Protein AF-A0A914LWJ6-F1 (afdb_monomer_lite)

Radius of gyration: 16.18 Å; chains: 1; bounding box: 46×34×38 Å

InterPro domains:
  IPR004988 Protein of unknown function DUF273 [PF03314] (48-144)
  IPR029044 Nucleotide-diphospho-sugar transferases [G3DSA:3.90.550.10] (23-156)

pLDDT: mean 85.37, std 15.25, range [33.34, 97.69]

Sequence (157 aa):
MPTTAKRVQANPRINMGKCSPIFGKVTVLVIVVESSYKTHYAVAQRSLECYLRATNYTFKLVDLDHDERTNKYCKHDQLFFKKHCAVAVYLADSDWTLVLDADAGVVNPNHCIEEWIDDRVDLIFYERFFNWEVASGNYLVNNWLNFDKIIINETLK

Secondary structure (DSSP, 8-state):
----PPPPPPPPPSTT-PPP-TTS-EEEEEEE-HHHHHHH-HHHHHHHHHHHHTS--EEEEEETTT-HHHHHH---SSHHHHHHHHHHHHHTT-SEEEEEETT---S-TT--GGGT--TT-SEE--B-TTT--B-SSSEEEE--TTHHHHHHHHS--

Organism: Meloidogyne incognita (NCBI:txid6306)

Structure (mmCIF, N/CA/C/O backbone):
data_AF-A0A914LWJ6-F1
#
_entry.id   AF-A0A914LWJ6-F1
#
loop_
_atom_site.group_PDB
_atom_site.id
_atom_site.type_symbol
_atom_site.label_atom_id
_atom_site.label_alt_id
_atom_site.label_comp_id
_atom_site.label_asym_id
_atom_site.label_entity_id
_atom_site.label_seq_id
_atom_site.pdbx_PDB_ins_code
_atom_site.Cartn_x
_atom_site.Cartn_y
_atom_site.Cartn_z
_atom_site.occupancy
_atom_site.B_iso_or_equiv
_atom_site.auth_seq_id
_atom_site.auth_comp_id
_atom_site.auth_asym_id
_atom_site.auth_atom_id
_atom_site.pdbx_PDB_model_num
ATOM 1 N N . MET A 1 1 ? -32.426 -17.947 8.599 1.00 42.81 1 MET A N 1
ATOM 2 C CA . MET A 1 1 ? -32.003 -16.611 8.124 1.00 42.81 1 MET A CA 1
ATOM 3 C C . MET A 1 1 ? -30.541 -16.459 8.494 1.00 42.81 1 MET A C 1
ATOM 5 O O . MET A 1 1 ? -30.251 -16.695 9.663 1.00 42.81 1 MET A O 1
ATOM 9 N N . PRO A 1 2 ? -29.617 -16.158 7.568 1.00 50.66 2 PRO A N 1
ATOM 10 C CA . PRO A 1 2 ? -28.263 -15.842 7.983 1.00 50.66 2 PRO A CA 1
ATOM 11 C C . PRO A 1 2 ? -28.330 -14.511 8.730 1.00 50.66 2 PRO A C 1
ATOM 13 O O . PRO A 1 2 ? -28.787 -13.506 8.189 1.00 50.66 2 PRO A O 1
ATOM 16 N N . THR A 1 3 ? -27.961 -14.524 10.006 1.00 50.50 3 THR A N 1
ATOM 17 C CA . THR A 1 3 ? -27.702 -13.312 10.781 1.00 50.50 3 THR A CA 1
ATOM 18 C C . THR A 1 3 ? -26.659 -12.506 10.024 1.00 50.50 3 THR A C 1
ATOM 20 O O . THR A 1 3 ? -25.508 -12.925 9.943 1.00 50.50 3 THR A O 1
ATOM 23 N N . THR A 1 4 ? -27.060 -11.382 9.430 1.00 62.25 4 THR A N 1
ATOM 24 C CA . THR A 1 4 ? -26.132 -10.423 8.829 1.00 62.25 4 THR A CA 1
ATOM 25 C C . THR A 1 4 ? -25.174 -9.973 9.921 1.00 62.25 4 THR A C 1
ATOM 27 O O . THR A 1 4 ? -25.560 -9.195 10.798 1.00 62.25 4 THR A O 1
ATOM 30 N N . ALA A 1 5 ? -23.954 -10.513 9.906 1.00 70.00 5 ALA A N 1
ATOM 31 C CA . ALA A 1 5 ? -22.897 -10.087 10.803 1.00 70.00 5 ALA A CA 1
ATOM 32 C C . ALA A 1 5 ? -22.754 -8.563 10.682 1.00 70.00 5 ALA A C 1
ATOM 34 O O . ALA A 1 5 ? -22.764 -8.003 9.578 1.00 70.00 5 ALA A O 1
ATOM 35 N N . LYS A 1 6 ? -22.719 -7.877 11.824 1.00 76.00 6 LYS A N 1
ATOM 36 C CA . LYS A 1 6 ? -22.459 -6.440 11.855 1.00 76.00 6 LYS A CA 1
ATOM 37 C C . LYS A 1 6 ? -20.962 -6.239 11.676 1.00 76.00 6 LYS A C 1
ATOM 39 O O . LYS A 1 6 ? -20.187 -6.873 12.380 1.00 76.00 6 LYS A O 1
ATOM 44 N N . ARG A 1 7 ? -20.596 -5.348 10.755 1.00 81.56 7 ARG A N 1
ATOM 45 C CA . ARG A 1 7 ? -19.212 -4.936 10.518 1.00 81.56 7 ARG A CA 1
ATOM 46 C C . ARG A 1 7 ? -18.593 -4.411 11.813 1.00 81.56 7 ARG A C 1
ATOM 48 O O . ARG A 1 7 ? -19.205 -3.576 12.486 1.00 81.56 7 ARG A O 1
ATOM 55 N N . VAL A 1 8 ? -17.379 -4.854 12.122 1.00 81.81 8 VAL A N 1
ATOM 56 C CA . VAL A 1 8 ? -16.584 -4.265 13.204 1.00 81.81 8 VAL A CA 1
ATOM 57 C C . VAL A 1 8 ? -16.100 -2.879 12.766 1.00 81.81 8 VAL A C 1
ATOM 59 O O . VAL A 1 8 ? -15.516 -2.728 11.698 1.00 81.81 8 VAL A O 1
ATOM 62 N N . GLN A 1 9 ? -16.371 -1.848 13.570 1.00 79.50 9 GLN A N 1
ATOM 63 C CA . GLN A 1 9 ? -15.966 -0.471 13.273 1.00 79.50 9 GLN A CA 1
ATOM 64 C C . GLN A 1 9 ? -14.765 -0.064 14.126 1.00 79.50 9 GLN A C 1
ATOM 66 O O . GLN A 1 9 ? -14.817 -0.123 15.356 1.00 79.50 9 GLN A O 1
ATOM 71 N N . ALA A 1 10 ? -13.697 0.378 13.466 1.00 84.25 10 ALA A N 1
ATOM 72 C CA . ALA A 1 10 ? -12.604 1.093 14.108 1.00 84.25 10 ALA A CA 1
ATOM 73 C C . ALA A 1 10 ? -12.947 2.587 14.229 1.00 84.25 10 ALA A C 1
ATOM 75 O O . ALA A 1 10 ? -13.699 3.128 13.418 1.00 84.25 10 ALA A O 1
ATOM 76 N N . ASN A 1 11 ? -12.385 3.249 15.241 1.00 83.31 11 ASN A N 1
ATOM 77 C CA . ASN A 1 11 ? -12.517 4.694 15.412 1.00 83.31 11 ASN A CA 1
ATOM 78 C C . ASN A 1 11 ? -11.304 5.420 14.807 1.00 83.31 11 ASN A C 1
ATOM 80 O O . ASN A 1 11 ? -10.189 4.900 14.926 1.00 83.31 11 ASN A O 1
ATOM 84 N N . PRO A 1 12 ? -11.491 6.639 14.269 1.00 84.62 12 PRO A N 1
ATOM 85 C CA . PRO A 1 12 ? -10.388 7.498 13.859 1.00 84.62 12 PRO A CA 1
ATOM 86 C C . PRO A 1 12 ? -9.415 7.774 15.003 1.00 84.62 12 PRO A C 1
ATOM 88 O O . PRO A 1 12 ? -9.808 7.882 16.171 1.00 84.62 12 PRO A O 1
ATOM 91 N N . ARG A 1 13 ? -8.136 7.950 14.667 1.00 87.19 13 ARG A N 1
ATOM 92 C CA . ARG A 1 13 ? -7.111 8.298 15.657 1.00 87.19 13 ARG A CA 1
ATOM 93 C C . ARG A 1 13 ? -7.046 9.810 15.860 1.00 87.19 13 ARG A C 1
ATOM 95 O O . ARG A 1 13 ? -7.164 10.595 14.925 1.00 87.19 13 ARG A O 1
ATOM 102 N N . ILE A 1 14 ? -6.799 10.226 17.097 1.00 83.19 14 ILE A N 1
ATOM 103 C CA . ILE A 1 14 ? -6.612 11.636 17.456 1.00 83.19 14 ILE A CA 1
ATOM 104 C C . ILE A 1 14 ? -5.113 11.947 17.431 1.00 83.19 14 ILE A C 1
ATOM 106 O O . ILE A 1 14 ? -4.323 11.193 18.001 1.00 83.19 14 ILE A O 1
ATOM 110 N N . ASN A 1 15 ? -4.721 13.053 16.787 1.00 85.69 15 ASN A N 1
ATOM 111 C CA . ASN A 1 15 ? -3.337 13.551 16.734 1.00 85.69 15 ASN A CA 1
ATOM 112 C C . ASN A 1 15 ? -2.309 12.487 16.319 1.00 85.69 15 ASN A C 1
ATOM 114 O O . ASN A 1 15 ? -1.253 12.359 16.936 1.00 85.69 15 ASN A O 1
ATOM 118 N N . MET A 1 16 ? -2.628 11.705 15.285 1.00 84.94 16 MET A N 1
ATOM 119 C CA . MET A 1 16 ? -1.766 10.633 14.782 1.00 84.94 16 MET A CA 1
ATOM 120 C C . MET A 1 16 ? -1.348 9.592 15.841 1.00 84.94 16 MET A C 1
ATOM 122 O O . MET A 1 16 ? -0.243 9.052 15.784 1.00 84.94 16 MET A O 1
ATOM 126 N N . GLY A 1 17 ? -2.231 9.299 16.803 1.00 85.44 17 GLY A N 1
ATOM 127 C CA . GLY A 1 17 ? -2.022 8.257 17.811 1.00 85.44 17 GLY A CA 1
ATOM 128 C C . GLY A 1 17 ? -1.857 6.842 17.231 1.00 85.44 17 GLY A C 1
ATOM 129 O O . GLY A 1 17 ? -1.858 6.624 16.020 1.00 85.44 17 GLY A O 1
ATOM 130 N N . LYS A 1 18 ? -1.715 5.838 18.102 1.00 88.00 18 LYS A N 1
ATOM 131 C CA . LYS A 1 18 ? -1.578 4.437 17.667 1.00 88.00 18 LYS A CA 1
ATOM 132 C C . LYS A 1 18 ? -2.873 3.921 17.026 1.00 88.00 18 LYS A C 1
ATOM 134 O O . LYS A 1 18 ? -3.957 4.252 17.496 1.00 88.00 18 LYS A O 1
ATOM 139 N N . CYS A 1 19 ? -2.738 3.067 16.014 1.00 91.06 19 CYS A N 1
ATOM 140 C CA . CYS A 1 19 ? -3.849 2.293 15.460 1.00 91.06 19 CYS A CA 1
ATOM 141 C C . CYS A 1 19 ? -4.044 0.998 16.257 1.00 91.06 19 CYS A C 1
ATOM 143 O O . CYS A 1 19 ? -3.069 0.327 16.607 1.00 91.06 19 CYS A O 1
ATOM 145 N N . SER A 1 20 ? -5.299 0.676 16.574 1.00 89.06 20 SER A N 1
ATOM 146 C CA . SER A 1 20 ? -5.656 -0.560 17.272 1.00 89.06 20 SER A CA 1
ATOM 147 C C . SER A 1 20 ? -5.672 -1.727 16.279 1.00 89.06 20 SER A C 1
ATOM 149 O O . SER A 1 20 ? -6.448 -1.662 15.329 1.00 89.06 20 SER A O 1
ATOM 151 N N . PRO A 1 21 ? -4.893 -2.802 16.501 1.00 89.25 21 PRO A N 1
ATOM 152 C CA . PRO A 1 21 ? -4.795 -3.924 15.568 1.00 89.25 21 PRO A CA 1
ATOM 153 C C . PRO A 1 21 ? -6.002 -4.865 15.708 1.00 89.25 21 PRO A C 1
ATOM 155 O O . PRO A 1 21 ? -5.909 -5.942 16.294 1.00 89.25 21 PRO A O 1
ATOM 158 N N . ILE A 1 22 ? -7.166 -4.433 15.220 1.00 92.62 22 ILE A N 1
ATOM 159 C CA . ILE A 1 22 ? -8.436 -5.167 15.363 1.00 92.62 22 ILE A CA 1
ATOM 160 C C . ILE A 1 22 ? -8.488 -6.386 14.427 1.00 92.62 22 ILE A C 1
ATOM 162 O O . ILE A 1 22 ? -9.079 -7.404 14.775 1.00 92.62 22 ILE A O 1
ATOM 166 N N . PHE A 1 23 ? -7.831 -6.300 13.267 1.00 91.81 23 PHE A N 1
ATOM 167 C CA . PHE A 1 23 ? -7.868 -7.313 12.205 1.00 91.81 23 PHE A CA 1
ATOM 168 C C . PHE A 1 23 ? -6.532 -8.051 12.036 1.00 91.81 23 PHE A C 1
ATOM 170 O O . PHE A 1 23 ? -6.157 -8.432 10.930 1.00 91.81 23 PHE A O 1
ATOM 177 N N . GLY A 1 24 ? -5.796 -8.228 13.136 1.00 92.19 24 GLY A N 1
ATOM 178 C CA . GLY A 1 24 ? -4.520 -8.941 13.136 1.00 92.19 24 GLY A CA 1
ATOM 179 C C . GLY A 1 24 ? -3.392 -8.161 12.459 1.00 92.19 24 GLY A C 1
ATOM 180 O O . GLY A 1 24 ? -3.244 -6.949 12.641 1.00 92.19 24 GLY A O 1
ATOM 181 N N . LYS A 1 25 ? -2.545 -8.873 11.716 1.00 94.94 25 LYS A N 1
ATOM 182 C CA . LYS A 1 25 ? -1.397 -8.314 11.008 1.00 94.94 25 LYS A CA 1
ATOM 183 C C . LYS A 1 25 ? -1.839 -7.696 9.684 1.00 94.94 25 LYS A C 1
ATOM 185 O O . LYS A 1 25 ? -2.045 -8.395 8.693 1.00 94.94 25 LYS A O 1
ATOM 190 N N . VAL A 1 26 ? -1.888 -6.368 9.661 1.00 96.00 26 VAL A N 1
ATOM 191 C CA . VAL A 1 26 ? -2.122 -5.583 8.445 1.00 96.00 26 VAL A CA 1
ATOM 192 C C . VAL A 1 26 ? -0.784 -5.215 7.792 1.00 96.00 26 VAL A C 1
ATOM 194 O O . VAL A 1 26 ? 0.102 -4.635 8.434 1.00 96.00 26 VAL A O 1
ATOM 197 N N . THR A 1 27 ? -0.649 -5.536 6.507 1.00 97.06 27 THR A N 1
ATOM 198 C CA . THR A 1 27 ? 0.501 -5.169 5.675 1.00 97.06 27 THR A CA 1
ATOM 199 C C . THR A 1 27 ? 0.098 -4.149 4.621 1.00 97.06 27 THR A C 1
ATOM 201 O O . THR A 1 27 ? -0.907 -4.311 3.940 1.00 97.06 27 THR A O 1
ATOM 204 N N . VAL A 1 28 ? 0.911 -3.114 4.445 1.00 97.69 28 VAL A N 1
ATOM 205 C CA . VAL A 1 28 ? 0.849 -2.223 3.288 1.00 97.69 28 VAL A CA 1
ATOM 206 C C . VAL A 1 28 ? 1.869 -2.701 2.266 1.00 97.69 28 VAL A C 1
ATOM 208 O O . VAL A 1 28 ? 3.072 -2.703 2.538 1.00 97.69 28 VAL A O 1
ATOM 211 N N . LEU A 1 29 ? 1.374 -3.127 1.107 1.00 97.25 29 LEU A N 1
ATOM 212 C CA . LEU A 1 29 ? 2.160 -3.655 0.003 1.00 97.25 29 LEU A CA 1
ATOM 213 C C . LEU A 1 29 ? 2.142 -2.658 -1.156 1.00 97.25 29 LEU A C 1
ATOM 215 O O . LEU A 1 29 ? 1.107 -2.445 -1.786 1.00 97.25 29 LEU A O 1
ATOM 219 N N . VAL A 1 30 ? 3.298 -2.072 -1.447 1.00 95.50 30 VAL A N 1
ATOM 220 C CA . VAL A 1 30 ? 3.504 -1.207 -2.610 1.00 95.50 30 VAL A CA 1
ATOM 221 C C . VAL A 1 30 ? 4.269 -1.984 -3.668 1.00 95.50 30 VAL A C 1
ATOM 223 O O . VAL A 1 30 ? 5.302 -2.592 -3.383 1.00 95.50 30 VAL A O 1
ATOM 226 N N . ILE A 1 31 ? 3.763 -1.937 -4.895 1.00 92.19 31 ILE A N 1
ATOM 227 C CA . ILE A 1 31 ? 4.355 -2.616 -6.045 1.00 92.19 31 ILE A CA 1
ATOM 228 C C . ILE A 1 31 ? 4.988 -1.564 -6.956 1.00 92.19 31 ILE A C 1
ATOM 230 O O . ILE A 1 31 ? 4.339 -0.581 -7.317 1.00 92.19 31 ILE A O 1
ATOM 234 N N . VAL A 1 32 ? 6.255 -1.760 -7.319 1.00 91.38 32 VAL A N 1
ATOM 235 C CA . VAL A 1 32 ? 7.028 -0.811 -8.129 1.00 91.38 32 VAL A CA 1
ATOM 236 C C . VAL A 1 32 ? 7.748 -1.501 -9.280 1.00 91.38 32 VAL A C 1
ATOM 238 O O . VAL A 1 32 ? 7.923 -2.715 -9.295 1.00 91.38 32 VAL A O 1
ATOM 241 N N . VAL A 1 33 ? 8.173 -0.680 -10.235 1.00 86.56 33 VAL A N 1
ATOM 242 C CA . VAL A 1 33 ? 9.130 -1.015 -11.294 1.00 86.56 33 VAL A CA 1
ATOM 243 C C . VAL A 1 33 ? 10.268 -0.011 -11.148 1.00 86.56 33 VAL A C 1
ATOM 245 O O . VAL A 1 33 ? 9.995 1.191 -11.007 1.00 86.56 33 VAL A O 1
ATOM 248 N N . GLU A 1 34 ? 11.523 -0.465 -11.157 1.00 79.88 34 GLU A N 1
ATOM 249 C CA . GLU A 1 34 ? 12.679 0.382 -10.821 1.00 79.88 34 GLU A CA 1
ATOM 250 C C . GLU A 1 34 ? 12.715 1.664 -11.671 1.00 79.88 34 GLU A C 1
ATOM 252 O O . GLU A 1 34 ? 12.935 2.770 -11.161 1.00 79.88 34 GLU A O 1
ATOM 257 N N . SER A 1 35 ? 12.422 1.515 -12.966 1.00 74.31 35 SER A N 1
ATOM 258 C CA . SER A 1 35 ? 12.413 2.597 -13.957 1.00 74.31 35 SER A CA 1
ATOM 259 C C . SER A 1 35 ? 11.500 3.772 -13.587 1.00 74.31 35 SER A C 1
ATOM 261 O O . SER A 1 35 ? 11.797 4.916 -13.929 1.00 74.31 35 SER A O 1
ATOM 263 N N . SER A 1 36 ? 10.410 3.510 -12.861 1.00 72.19 36 SER A N 1
ATOM 264 C CA . SER A 1 36 ? 9.388 4.508 -12.527 1.00 72.19 36 SER A CA 1
ATOM 265 C C . SER A 1 36 ? 9.550 5.082 -11.114 1.00 72.19 36 SER A C 1
ATOM 267 O O . SER A 1 36 ? 9.107 6.198 -10.839 1.00 72.19 36 SER A O 1
ATOM 269 N N . TYR A 1 37 ? 10.224 4.356 -10.215 1.00 71.62 37 TYR A N 1
ATOM 270 C CA . TYR A 1 37 ? 10.312 4.707 -8.795 1.00 71.62 37 TYR A CA 1
ATOM 271 C C . TYR A 1 37 ? 11.135 5.974 -8.521 1.00 71.62 37 TYR A C 1
ATOM 273 O O . TYR A 1 37 ? 10.748 6.808 -7.702 1.00 71.62 37 TYR A O 1
ATOM 281 N N . LYS A 1 38 ? 12.263 6.153 -9.220 1.00 66.69 38 LYS A N 1
ATOM 282 C CA . LYS A 1 38 ? 13.271 7.174 -8.867 1.00 66.69 38 LYS A CA 1
ATOM 283 C C . LYS A 1 38 ? 12.861 8.621 -9.170 1.00 66.69 38 LYS A C 1
ATOM 285 O O . LYS A 1 38 ? 13.521 9.535 -8.685 1.00 66.69 38 LYS A O 1
ATOM 290 N N . THR A 1 39 ? 11.811 8.853 -9.956 1.00 67.88 39 THR A N 1
ATOM 291 C CA . THR A 1 39 ? 11.508 10.191 -10.501 1.00 67.88 39 THR A CA 1
ATOM 292 C C . THR A 1 39 ? 10.096 10.688 -10.204 1.00 67.88 39 THR A C 1
ATOM 294 O O . THR A 1 39 ? 9.946 11.852 -9.843 1.00 67.88 39 THR A O 1
ATOM 297 N N . HIS A 1 40 ? 9.066 9.841 -10.303 1.00 72.81 40 HIS A N 1
ATOM 298 C CA . HIS A 1 40 ? 7.669 10.306 -10.292 1.00 72.81 40 HIS A CA 1
ATOM 299 C C . HIS A 1 40 ? 6.964 10.153 -8.937 1.00 72.81 40 HIS A C 1
ATOM 301 O O . HIS A 1 40 ? 5.989 10.852 -8.669 1.00 72.81 40 HIS A O 1
ATOM 307 N N . TYR A 1 41 ? 7.457 9.279 -8.055 1.00 84.88 41 TYR A N 1
ATOM 308 C CA . TYR A 1 41 ? 6.678 8.812 -6.900 1.00 84.88 41 TYR A CA 1
ATOM 309 C C . TYR A 1 41 ? 7.214 9.263 -5.538 1.00 84.88 41 TYR A C 1
ATOM 311 O O . TYR A 1 41 ? 6.646 8.924 -4.502 1.00 84.88 41 TYR A O 1
ATOM 319 N N . ALA A 1 42 ? 8.271 10.079 -5.513 1.00 85.00 42 ALA A N 1
ATOM 320 C CA . ALA A 1 42 ? 8.959 10.458 -4.279 1.00 85.00 42 ALA A CA 1
ATOM 321 C C . ALA A 1 42 ? 8.034 11.103 -3.228 1.00 85.00 42 ALA A C 1
ATOM 323 O O . ALA A 1 42 ? 8.137 10.793 -2.043 1.00 85.00 42 ALA A O 1
ATOM 324 N N . VAL A 1 43 ? 7.115 11.984 -3.644 1.00 89.81 43 VAL A N 1
ATOM 325 C CA . VAL A 1 43 ? 6.189 12.664 -2.719 1.00 89.81 43 VAL A CA 1
ATOM 326 C C . VAL A 1 43 ? 5.174 11.680 -2.134 1.00 89.81 43 VAL A C 1
ATOM 328 O O . VAL A 1 43 ? 4.992 11.647 -0.915 1.00 89.81 43 VAL A O 1
ATOM 331 N N . ALA A 1 44 ? 4.560 10.854 -2.984 1.00 92.81 44 ALA A N 1
ATOM 332 C CA . ALA A 1 44 ? 3.597 9.836 -2.574 1.00 92.81 44 ALA A CA 1
ATOM 333 C C . ALA A 1 44 ? 4.237 8.847 -1.588 1.00 92.81 44 ALA A C 1
ATOM 335 O O . ALA A 1 44 ? 3.769 8.705 -0.457 1.00 92.81 44 ALA A O 1
ATOM 336 N N . GLN A 1 45 ? 5.390 8.287 -1.953 1.00 92.19 45 GLN A N 1
ATOM 337 C CA . GLN A 1 45 ? 6.124 7.330 -1.126 1.00 92.19 45 GLN A CA 1
ATOM 338 C C . GLN A 1 45 ? 6.591 7.938 0.200 1.00 92.19 45 GLN A C 1
ATOM 340 O O . GLN A 1 45 ? 6.440 7.312 1.246 1.00 92.19 45 GLN A O 1
ATOM 345 N N . ARG A 1 46 ? 7.072 9.189 0.204 1.00 92.69 46 ARG A N 1
ATOM 346 C CA . ARG A 1 46 ? 7.462 9.875 1.446 1.00 92.69 46 ARG A CA 1
ATOM 347 C C . ARG A 1 46 ? 6.272 10.113 2.374 1.00 92.69 46 ARG A C 1
ATOM 349 O O . ARG A 1 46 ? 6.407 9.955 3.585 1.00 92.69 46 ARG A O 1
ATOM 356 N N . SER A 1 47 ? 5.113 10.488 1.828 1.00 95.06 47 SER A N 1
ATOM 357 C CA . SER A 1 47 ? 3.896 10.665 2.632 1.00 95.06 47 SER A CA 1
ATOM 358 C C . SER A 1 47 ? 3.455 9.351 3.287 1.00 95.06 47 SER A C 1
ATOM 360 O O . SER A 1 47 ? 3.124 9.332 4.474 1.00 95.06 47 SER A O 1
ATOM 362 N N . LEU A 1 48 ? 3.540 8.244 2.543 1.00 95.62 48 LEU A N 1
ATOM 363 C CA . LEU A 1 48 ? 3.231 6.907 3.032 1.00 95.62 48 LEU A CA 1
ATOM 364 C C . LEU A 1 48 ? 4.232 6.448 4.099 1.00 95.62 48 LEU A C 1
ATOM 366 O O . LEU A 1 48 ? 3.826 5.970 5.155 1.00 95.62 48 LEU A O 1
ATOM 370 N N . GLU A 1 49 ? 5.529 6.657 3.878 1.00 94.44 49 GLU A N 1
ATOM 371 C CA . GLU A 1 49 ? 6.573 6.334 4.853 1.00 94.44 49 GLU A CA 1
ATOM 372 C C . GLU A 1 49 ? 6.354 7.077 6.182 1.00 94.44 49 GLU A C 1
ATOM 374 O O . GLU A 1 49 ? 6.429 6.478 7.257 1.00 94.44 49 GLU A O 1
ATOM 379 N N . CYS A 1 50 ? 6.032 8.374 6.127 1.00 93.94 50 CYS A N 1
ATOM 380 C CA . CYS A 1 50 ? 5.717 9.166 7.316 1.00 93.94 50 CYS A CA 1
ATOM 381 C C . CYS A 1 50 ? 4.509 8.615 8.084 1.00 93.94 50 CYS A C 1
ATOM 383 O O . CYS A 1 50 ? 4.559 8.535 9.312 1.00 93.94 50 CYS A O 1
ATOM 385 N N . TYR A 1 51 ? 3.447 8.219 7.379 1.00 95.31 51 TYR A N 1
ATOM 386 C CA . TYR A 1 51 ? 2.282 7.585 7.992 1.00 95.31 51 TYR A CA 1
ATOM 387 C C . TYR A 1 51 ? 2.659 6.274 8.685 1.00 95.31 51 TYR A C 1
ATOM 389 O O . TYR A 1 51 ? 2.365 6.097 9.868 1.00 95.31 51 TYR A O 1
ATOM 397 N N . LEU A 1 52 ? 3.375 5.396 7.980 1.00 95.31 52 LEU A N 1
ATOM 398 C CA . LEU A 1 52 ? 3.733 4.066 8.464 1.00 95.31 52 LEU A CA 1
ATOM 399 C C . LEU A 1 52 ? 4.626 4.116 9.707 1.00 95.31 52 LEU A C 1
ATOM 401 O O . LEU A 1 52 ? 4.398 3.345 10.636 1.00 95.31 52 LEU A O 1
ATOM 405 N N . ARG A 1 53 ? 5.559 5.078 9.789 1.00 93.38 53 ARG A N 1
ATOM 406 C CA . ARG A 1 53 ? 6.402 5.309 10.982 1.00 93.38 53 ARG A CA 1
ATOM 407 C C . ARG A 1 53 ? 5.605 5.614 12.255 1.00 93.38 53 ARG A C 1
ATOM 409 O O . ARG A 1 53 ? 6.119 5.406 13.350 1.00 93.38 53 ARG A O 1
ATOM 416 N N . ALA A 1 54 ? 4.379 6.117 12.127 1.00 91.38 54 ALA A N 1
ATOM 417 C CA . ALA A 1 54 ? 3.486 6.413 13.247 1.00 91.38 54 ALA A CA 1
ATOM 418 C C . ALA A 1 54 ? 2.484 5.276 13.539 1.00 91.38 54 ALA A C 1
ATOM 420 O O . ALA A 1 54 ? 1.541 5.470 14.307 1.00 91.38 54 ALA A O 1
ATOM 421 N N . THR A 1 55 ? 2.640 4.113 12.905 1.00 92.56 55 THR A N 1
ATOM 422 C CA . THR A 1 55 ? 1.732 2.963 13.020 1.00 92.56 55 THR A CA 1
ATOM 423 C C . THR A 1 55 ? 2.519 1.681 13.283 1.00 92.56 55 THR A C 1
ATOM 425 O O . THR A 1 55 ? 3.746 1.682 13.273 1.00 92.56 55 THR A O 1
ATOM 428 N N . ASN A 1 56 ? 1.804 0.578 13.502 1.00 93.31 56 ASN A N 1
ATOM 429 C CA . ASN A 1 56 ? 2.400 -0.750 13.661 1.00 93.31 56 ASN A CA 1
ATOM 430 C C . ASN A 1 56 ? 2.172 -1.645 12.429 1.00 93.31 56 ASN A C 1
ATOM 432 O O . ASN A 1 56 ? 2.288 -2.866 12.532 1.00 93.31 56 ASN A O 1
ATOM 436 N N . TYR A 1 57 ? 1.813 -1.067 11.278 1.00 95.94 57 TYR A N 1
ATOM 437 C CA . TYR A 1 57 ? 1.623 -1.840 10.055 1.00 95.94 57 TYR A CA 1
ATOM 438 C C . TYR A 1 57 ? 2.948 -2.357 9.518 1.00 95.94 57 TYR A C 1
ATOM 440 O O . TYR A 1 57 ? 3.981 -1.688 9.585 1.00 95.94 57 TYR A O 1
ATOM 448 N N . THR A 1 58 ? 2.909 -3.551 8.935 1.00 95.94 58 THR A N 1
ATOM 449 C CA . THR A 1 58 ? 4.059 -4.061 8.190 1.00 95.94 58 THR A CA 1
ATOM 450 C C . THR A 1 58 ? 4.113 -3.361 6.839 1.00 95.94 58 THR A C 1
ATOM 452 O O . THR A 1 58 ? 3.101 -3.263 6.156 1.00 95.94 58 THR A O 1
ATOM 455 N N . PHE A 1 59 ? 5.287 -2.891 6.428 1.00 96.31 59 PHE A N 1
ATOM 456 C CA . PHE A 1 59 ? 5.482 -2.312 5.102 1.00 96.31 59 PHE A CA 1
ATOM 457 C C . PHE A 1 59 ? 6.283 -3.255 4.213 1.00 96.31 59 PHE A C 1
ATOM 459 O O . PHE A 1 59 ? 7.308 -3.799 4.637 1.00 96.31 59 PHE A O 1
ATOM 466 N N . LYS A 1 60 ? 5.824 -3.438 2.975 1.00 95.56 60 LYS A N 1
ATOM 467 C CA . LYS A 1 60 ? 6.521 -4.189 1.936 1.00 95.56 60 LYS A CA 1
ATOM 468 C C . LYS A 1 60 ? 6.530 -3.382 0.647 1.00 95.56 60 LYS A C 1
ATOM 470 O O . LYS A 1 60 ? 5.481 -3.038 0.117 1.00 95.56 60 LYS A O 1
ATOM 475 N N . LEU A 1 61 ? 7.731 -3.115 0.152 1.00 93.88 61 LEU A N 1
ATOM 476 C CA . LEU A 1 61 ? 7.966 -2.560 -1.171 1.00 93.88 61 LEU A CA 1
ATOM 477 C C . LEU A 1 61 ? 8.506 -3.689 -2.046 1.00 93.88 61 LEU A C 1
ATOM 479 O O . LEU A 1 61 ? 9.549 -4.257 -1.723 1.00 93.88 61 LEU A O 1
ATOM 483 N N . VAL A 1 62 ? 7.787 -4.032 -3.107 1.00 94.19 62 VAL A N 1
ATOM 484 C CA . VAL A 1 62 ? 8.144 -5.126 -4.015 1.00 94.19 62 VAL A CA 1
ATOM 485 C C . VAL A 1 62 ? 8.438 -4.541 -5.385 1.00 94.19 62 VAL A C 1
ATOM 487 O O . VAL A 1 62 ? 7.560 -3.974 -6.034 1.00 94.19 62 VAL A O 1
ATOM 490 N N . ASP A 1 63 ? 9.690 -4.679 -5.805 1.00 92.56 63 ASP A N 1
ATOM 491 C CA . ASP A 1 63 ? 10.138 -4.328 -7.147 1.00 92.56 63 ASP A CA 1
ATOM 492 C C . ASP A 1 63 ? 9.915 -5.517 -8.081 1.00 92.56 63 ASP A C 1
ATOM 494 O O . ASP A 1 63 ? 10.557 -6.558 -7.938 1.00 92.56 63 ASP A O 1
ATOM 498 N N . LEU A 1 64 ? 8.998 -5.373 -9.035 1.00 91.12 64 LEU A N 1
ATOM 499 C CA . LEU A 1 64 ? 8.647 -6.444 -9.963 1.00 91.12 64 LEU A CA 1
ATOM 500 C C . LEU A 1 64 ? 9.804 -6.856 -10.875 1.00 91.12 64 LEU A C 1
ATOM 502 O O . LEU A 1 64 ? 9.737 -7.949 -11.439 1.00 91.12 64 LEU A O 1
ATOM 506 N N . ASP A 1 65 ? 10.837 -6.031 -11.034 1.00 88.56 65 ASP A N 1
ATOM 507 C CA . ASP A 1 65 ? 11.998 -6.375 -11.855 1.00 88.56 65 ASP A CA 1
ATOM 508 C C . ASP A 1 65 ? 12.976 -7.271 -11.081 1.00 88.56 65 ASP A C 1
ATOM 510 O O . ASP A 1 65 ? 13.540 -8.216 -11.638 1.00 88.56 65 ASP A O 1
ATOM 514 N N . HIS A 1 66 ? 13.116 -7.043 -9.772 1.00 91.44 66 HIS A N 1
ATOM 515 C CA . HIS A 1 66 ? 14.213 -7.594 -8.969 1.00 91.44 66 HIS A CA 1
ATOM 516 C C . HIS A 1 66 ? 13.779 -8.516 -7.820 1.00 91.44 66 HIS A C 1
ATOM 518 O O . HIS A 1 66 ? 14.622 -9.213 -7.255 1.00 91.44 66 HIS A O 1
ATOM 524 N N . ASP A 1 67 ? 12.495 -8.561 -7.461 1.00 93.94 67 ASP A N 1
ATOM 525 C CA . ASP A 1 67 ? 12.015 -9.384 -6.351 1.00 93.94 67 ASP A CA 1
ATOM 526 C C . ASP A 1 67 ? 12.076 -10.881 -6.689 1.00 93.94 67 ASP A C 1
ATOM 528 O O . ASP A 1 67 ? 11.355 -11.388 -7.551 1.00 93.94 67 ASP A O 1
ATOM 532 N N . GLU A 1 68 ? 12.938 -11.611 -5.980 1.00 94.12 68 GLU A N 1
ATOM 533 C CA . GLU A 1 68 ? 13.192 -13.034 -6.225 1.00 94.12 68 GLU A CA 1
ATOM 534 C C . GLU A 1 68 ? 11.932 -13.891 -6.022 1.00 94.12 68 GLU A C 1
ATOM 536 O O . GLU A 1 68 ? 11.636 -14.768 -6.838 1.00 94.12 68 GLU A O 1
ATOM 541 N N . ARG A 1 69 ? 11.155 -13.622 -4.960 1.00 93.12 69 ARG A N 1
ATOM 542 C CA . ARG A 1 69 ? 9.938 -14.384 -4.634 1.00 93.12 69 ARG A CA 1
ATOM 543 C C . ARG A 1 69 ? 8.898 -14.220 -5.742 1.00 93.12 69 ARG A C 1
ATOM 545 O O . ARG A 1 69 ? 8.342 -15.211 -6.208 1.00 93.12 69 ARG A O 1
ATOM 552 N N . THR A 1 70 ? 8.687 -12.993 -6.206 1.00 92.12 70 THR A N 1
ATOM 553 C CA . THR A 1 70 ? 7.790 -12.673 -7.318 1.00 92.12 70 THR A CA 1
ATOM 554 C C . THR A 1 70 ? 8.285 -13.304 -8.610 1.00 92.12 70 THR A C 1
ATOM 556 O O . THR A 1 70 ? 7.538 -14.042 -9.242 1.00 92.12 70 THR A O 1
ATOM 559 N N . ASN A 1 71 ? 9.546 -13.096 -8.990 1.00 91.06 71 ASN A N 1
ATOM 560 C CA . ASN A 1 71 ? 10.096 -13.619 -10.244 1.00 91.06 71 ASN A CA 1
ATOM 561 C C . ASN A 1 71 ? 10.102 -15.157 -10.303 1.00 91.06 71 ASN A C 1
ATOM 563 O O . ASN A 1 71 ? 10.009 -15.738 -11.386 1.00 91.06 71 ASN A O 1
ATOM 567 N N . LYS A 1 72 ? 10.149 -15.831 -9.149 1.00 93.38 72 LYS A N 1
ATOM 568 C CA . LYS A 1 72 ? 10.033 -17.289 -9.061 1.00 93.38 72 LYS A CA 1
ATOM 569 C C . LYS A 1 72 ? 8.637 -17.802 -9.432 1.00 93.38 72 LYS A C 1
ATOM 571 O O . LYS A 1 72 ? 8.539 -18.817 -10.124 1.00 93.38 72 LYS A O 1
ATOM 576 N N . TYR A 1 73 ? 7.575 -17.141 -8.969 1.00 90.81 73 TYR A N 1
ATOM 577 C CA . TYR A 1 73 ? 6.193 -17.625 -9.117 1.00 90.81 73 TYR A CA 1
ATOM 578 C C . TYR A 1 73 ? 5.398 -16.911 -10.224 1.00 90.81 73 TYR A C 1
ATOM 580 O O . TYR A 1 73 ? 4.490 -17.502 -10.801 1.00 90.81 73 TYR A O 1
ATOM 588 N N . CYS A 1 74 ? 5.762 -15.678 -10.572 1.00 91.62 74 CYS A N 1
ATOM 589 C CA . CYS A 1 74 ? 4.997 -14.789 -11.442 1.00 91.62 74 CYS A CA 1
ATOM 590 C C . CYS A 1 74 ? 5.715 -14.546 -12.770 1.00 91.62 74 CYS A C 1
ATOM 592 O O . CYS A 1 74 ? 6.513 -13.620 -12.907 1.00 91.62 74 CYS A O 1
ATOM 594 N N . LYS A 1 75 ? 5.387 -15.366 -13.774 1.00 89.00 75 LYS A N 1
ATOM 595 C CA . LYS A 1 75 ? 5.973 -15.312 -15.128 1.00 89.00 75 LYS A CA 1
ATOM 596 C C . LYS A 1 75 ? 5.136 -14.509 -16.134 1.00 89.00 75 LYS A C 1
ATOM 598 O O . LYS A 1 75 ? 5.206 -14.763 -17.328 1.00 89.00 75 LYS A O 1
ATOM 603 N N . HIS A 1 76 ? 4.292 -13.598 -15.654 1.00 88.31 76 HIS A N 1
ATOM 604 C CA . HIS A 1 76 ? 3.438 -12.788 -16.522 1.00 88.31 76 HIS A CA 1
ATOM 605 C C . HIS A 1 76 ? 4.250 -11.682 -17.203 1.00 88.31 76 HIS A C 1
ATOM 607 O O . HIS A 1 76 ? 4.928 -10.916 -16.519 1.00 88.31 76 HIS A O 1
ATOM 613 N N . ASP A 1 77 ? 4.112 -11.557 -18.525 1.00 86.12 77 ASP A N 1
ATOM 614 C CA . ASP A 1 77 ? 4.744 -10.478 -19.302 1.00 86.12 77 ASP A CA 1
ATOM 615 C C . ASP A 1 77 ? 4.054 -9.125 -19.077 1.00 86.12 77 ASP A C 1
ATOM 617 O O . ASP A 1 77 ? 4.668 -8.062 -19.139 1.00 86.12 77 ASP A O 1
ATOM 621 N N . GLN A 1 78 ? 2.747 -9.158 -18.810 1.00 89.62 78 GLN A N 1
ATOM 622 C CA . GLN A 1 78 ? 1.937 -7.964 -18.622 1.00 89.62 78 GLN A CA 1
ATOM 623 C C . GLN A 1 78 ? 2.006 -7.498 -17.156 1.00 89.62 78 GLN A C 1
ATOM 625 O O . GLN A 1 78 ? 1.730 -8.260 -16.225 1.00 89.62 78 GLN A O 1
ATOM 630 N N . LEU A 1 79 ? 2.349 -6.220 -16.964 1.00 88.62 79 LEU A N 1
ATOM 631 C CA . LEU A 1 79 ? 2.667 -5.624 -15.663 1.00 88.62 79 LEU A CA 1
ATOM 632 C C . LEU A 1 79 ? 1.547 -5.742 -14.615 1.00 88.62 79 LEU A C 1
ATOM 634 O O . LEU A 1 79 ? 1.825 -6.048 -13.457 1.00 88.62 79 LEU A O 1
ATOM 638 N N . PHE A 1 80 ? 0.289 -5.515 -15.000 1.00 88.81 80 PHE A N 1
ATOM 639 C CA . PHE A 1 80 ? -0.849 -5.571 -14.076 1.00 88.81 80 PHE A CA 1
ATOM 640 C C . PHE A 1 80 ? -1.093 -7.002 -13.590 1.00 88.81 80 PHE A C 1
ATOM 642 O O . PHE A 1 80 ? -1.262 -7.220 -12.392 1.00 88.81 80 PHE A O 1
ATOM 649 N N . PHE A 1 81 ? -1.021 -7.998 -14.476 1.00 90.88 81 PHE A N 1
ATOM 650 C CA . PHE A 1 81 ? -1.115 -9.400 -14.057 1.00 90.88 81 PHE A CA 1
ATOM 651 C C . PHE A 1 81 ? 0.069 -9.818 -13.180 1.00 90.88 81 PHE A C 1
ATOM 653 O O . PHE A 1 81 ? -0.128 -10.483 -12.162 1.00 90.88 81 PHE A O 1
ATOM 660 N N . LYS A 1 82 ? 1.291 -9.368 -13.504 1.00 91.69 82 LYS A N 1
ATOM 661 C CA . LYS A 1 82 ? 2.472 -9.621 -12.666 1.00 91.69 82 LYS A CA 1
ATOM 662 C C . LYS A 1 82 ? 2.314 -9.015 -11.269 1.00 91.69 82 LYS A C 1
ATOM 664 O O . LYS A 1 82 ? 2.599 -9.697 -10.288 1.00 91.69 82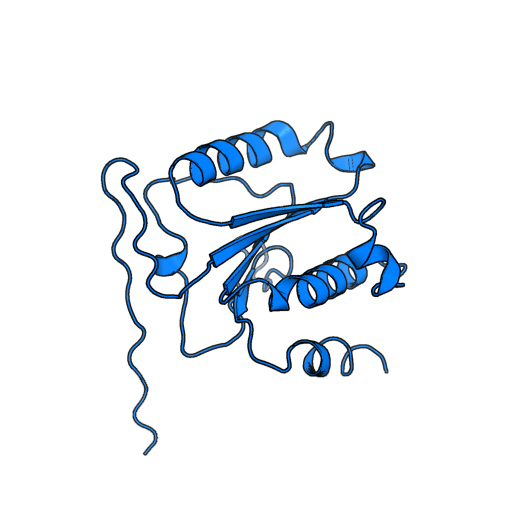 LYS A O 1
ATOM 669 N N . LYS A 1 83 ? 1.780 -7.792 -11.172 1.00 92.88 83 LYS A N 1
ATOM 670 C CA . LYS A 1 83 ? 1.414 -7.144 -9.905 1.00 92.88 83 LYS A CA 1
ATOM 671 C C . LYS A 1 83 ? 0.439 -8.001 -9.098 1.00 92.88 83 LYS A C 1
A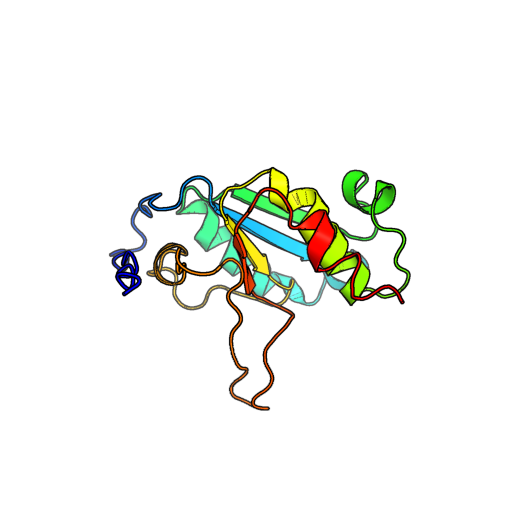TOM 673 O O . LYS A 1 83 ? 0.733 -8.309 -7.949 1.00 92.88 83 LYS A O 1
ATOM 678 N N . HIS A 1 84 ? -0.698 -8.401 -9.670 1.00 92.19 84 HIS A N 1
ATOM 679 C CA . HIS A 1 84 ? -1.696 -9.191 -8.934 1.00 92.19 84 HIS A CA 1
ATOM 680 C C . HIS A 1 84 ? -1.164 -10.570 -8.513 1.00 92.19 84 HIS A C 1
ATOM 682 O O . HIS A 1 84 ? -1.465 -11.027 -7.412 1.00 92.19 84 HIS A O 1
ATOM 688 N N . CYS A 1 85 ? -0.307 -11.196 -9.325 1.00 92.19 85 CYS A N 1
ATOM 689 C CA . CYS A 1 85 ? 0.399 -12.411 -8.927 1.00 92.19 85 CYS A CA 1
ATOM 690 C C . CYS A 1 85 ? 1.363 -12.163 -7.751 1.00 92.19 85 CYS A C 1
ATOM 692 O O . CYS A 1 85 ? 1.369 -12.931 -6.791 1.00 92.19 85 CYS A O 1
ATOM 694 N N . ALA A 1 86 ? 2.135 -11.070 -7.775 1.00 93.19 86 ALA A N 1
ATOM 695 C CA . ALA A 1 86 ? 3.018 -10.700 -6.669 1.00 93.19 86 ALA A CA 1
ATOM 696 C C . ALA A 1 86 ? 2.231 -10.484 -5.366 1.00 93.19 86 ALA A C 1
ATOM 698 O O . ALA A 1 86 ? 2.643 -10.955 -4.309 1.00 93.19 86 ALA A O 1
ATOM 699 N N . VAL A 1 87 ? 1.060 -9.836 -5.440 1.00 93.38 87 VAL A N 1
ATOM 700 C CA . VAL A 1 87 ? 0.159 -9.701 -4.285 1.00 93.38 87 VAL A CA 1
ATOM 701 C C . VAL A 1 87 ? -0.228 -11.069 -3.731 1.00 93.38 87 VAL A C 1
ATOM 703 O O . VAL A 1 87 ? -0.084 -11.277 -2.530 1.00 93.38 87 VAL A O 1
ATOM 706 N N . ALA A 1 88 ? -0.660 -12.011 -4.575 1.00 91.06 88 ALA A N 1
ATOM 707 C CA . ALA A 1 88 ? -1.030 -13.358 -4.130 1.00 91.06 88 ALA A CA 1
ATOM 708 C C . ALA A 1 88 ? 0.133 -14.066 -3.411 1.00 91.06 88 ALA A C 1
ATOM 710 O O . ALA A 1 88 ? -0.038 -14.605 -2.320 1.00 91.06 88 ALA A O 1
ATOM 711 N N . VAL A 1 89 ? 1.347 -13.955 -3.958 1.00 91.56 89 VAL A N 1
ATOM 712 C CA . VAL A 1 89 ? 2.569 -14.524 -3.370 1.00 91.56 89 VAL A CA 1
ATOM 713 C C . VAL A 1 89 ? 2.845 -13.997 -1.957 1.00 91.56 89 VAL A C 1
ATOM 715 O O . VAL A 1 89 ? 3.321 -14.761 -1.113 1.00 91.56 89 VAL A O 1
ATOM 718 N N . TYR A 1 90 ? 2.572 -12.717 -1.693 1.00 92.62 90 TYR A N 1
ATOM 719 C CA . TYR A 1 90 ? 2.811 -12.064 -0.399 1.00 92.62 90 TYR A CA 1
ATOM 720 C C . TYR A 1 90 ? 1.603 -12.071 0.543 1.00 92.62 90 TYR A C 1
ATOM 722 O O . TYR A 1 90 ? 1.760 -11.783 1.732 1.00 92.62 90 TYR A O 1
ATOM 730 N N . LEU A 1 91 ? 0.417 -12.430 0.051 1.00 90.75 91 LEU A N 1
ATOM 731 C CA . LEU A 1 91 ? -0.816 -12.418 0.833 1.00 90.75 91 LEU A CA 1
ATOM 732 C C . LEU A 1 91 ? -0.729 -13.333 2.061 1.00 90.75 91 LEU A C 1
ATOM 734 O O . LEU A 1 91 ? -1.168 -12.948 3.140 1.00 90.75 91 LEU A O 1
ATOM 738 N N . ALA A 1 92 ? -0.068 -14.486 1.915 1.00 86.75 92 ALA A N 1
ATOM 739 C CA . ALA A 1 92 ? 0.137 -15.464 2.984 1.00 86.75 92 ALA A CA 1
ATOM 740 C C . ALA A 1 92 ? 0.887 -14.913 4.216 1.00 86.75 92 ALA A C 1
ATOM 742 O O . ALA A 1 92 ? 0.847 -15.520 5.285 1.00 86.75 92 ALA A O 1
ATOM 743 N N . ASP A 1 93 ? 1.578 -13.777 4.086 1.00 92.19 93 ASP A N 1
ATOM 744 C CA . ASP A 1 93 ? 2.411 -13.214 5.148 1.00 92.19 93 ASP A CA 1
ATOM 745 C C . ASP A 1 93 ? 1.619 -12.324 6.130 1.00 92.19 93 ASP A C 1
ATOM 747 O O . ASP A 1 93 ? 2.206 -11.815 7.094 1.00 92.19 93 ASP A O 1
ATOM 751 N N . SER A 1 94 ? 0.330 -12.078 5.877 1.00 93.19 94 SER A N 1
ATOM 752 C CA . SER A 1 94 ? -0.497 -11.084 6.585 1.00 93.19 94 SER A CA 1
ATOM 753 C C . SER A 1 94 ? -1.921 -11.596 6.778 1.00 93.19 94 SER A C 1
ATOM 755 O O . SER A 1 94 ? -2.324 -12.510 6.076 1.00 93.19 94 SER A O 1
ATOM 757 N N . ASP A 1 95 ? -2.692 -11.009 7.690 1.00 93.88 95 ASP A N 1
ATOM 758 C CA . ASP A 1 95 ? -4.137 -11.271 7.778 1.00 93.88 95 ASP A CA 1
ATOM 759 C C . ASP A 1 95 ? -4.886 -10.392 6.768 1.00 93.88 95 ASP A C 1
ATOM 761 O O . ASP A 1 95 ? -5.756 -10.856 6.039 1.00 93.88 95 ASP A O 1
ATOM 765 N N . TRP A 1 96 ? -4.466 -9.130 6.651 1.00 94.88 96 TRP A N 1
ATOM 766 C CA . TRP A 1 96 ? -4.968 -8.186 5.657 1.00 94.88 96 TRP A CA 1
ATOM 767 C C . TRP A 1 96 ? -3.821 -7.503 4.930 1.00 94.88 96 TRP A C 1
ATOM 769 O O . TRP A 1 96 ? -2.805 -7.150 5.531 1.00 94.88 96 TRP A O 1
ATOM 779 N N . THR A 1 97 ? -4.003 -7.270 3.635 1.00 96.44 97 THR A N 1
ATOM 780 C CA . THR A 1 97 ? -3.057 -6.516 2.814 1.00 96.44 97 THR A CA 1
ATOM 781 C C . THR A 1 97 ? -3.758 -5.340 2.151 1.00 96.44 97 THR A C 1
ATOM 783 O O . THR A 1 97 ? -4.732 -5.519 1.426 1.00 96.44 97 THR A O 1
ATOM 786 N N . LEU A 1 98 ? -3.248 -4.133 2.389 1.00 97.19 98 LEU A N 1
ATOM 787 C CA . LEU A 1 98 ? -3.558 -2.949 1.598 1.00 97.19 98 LEU A CA 1
ATOM 788 C C . LEU A 1 98 ? -2.571 -2.887 0.435 1.00 97.19 98 LEU A C 1
ATOM 790 O O . LEU A 1 98 ? -1.385 -2.626 0.637 1.00 97.19 98 LEU A O 1
ATOM 794 N N . VAL A 1 99 ? -3.066 -3.129 -0.771 1.00 96.81 99 VAL A N 1
ATOM 795 C CA . VAL A 1 99 ? -2.289 -3.028 -2.005 1.00 96.81 99 VAL A CA 1
ATOM 796 C C . VAL A 1 99 ? -2.361 -1.596 -2.502 1.00 96.81 99 VAL A C 1
ATOM 798 O O . VAL A 1 99 ? -3.459 -1.058 -2.643 1.00 96.81 99 VAL A O 1
ATOM 801 N N . LEU A 1 100 ? -1.203 -0.999 -2.780 1.00 95.44 100 LEU A N 1
ATOM 802 C CA . LEU A 1 100 ? -1.086 0.359 -3.299 1.00 95.44 100 LEU A CA 1
ATOM 803 C C . LEU A 1 100 ? -0.205 0.407 -4.555 1.00 95.44 100 LEU A C 1
ATOM 805 O O . LEU A 1 100 ? 0.838 -0.248 -4.633 1.00 95.44 100 LEU A O 1
ATOM 809 N N . ASP A 1 101 ? -0.608 1.231 -5.517 1.00 91.94 101 ASP A N 1
ATOM 810 C CA . ASP A 1 101 ? 0.275 1.734 -6.563 1.00 91.94 101 ASP A CA 1
ATOM 811 C C . ASP A 1 101 ? 1.305 2.711 -5.983 1.00 91.94 101 ASP A C 1
ATOM 813 O O . ASP A 1 101 ? 1.112 3.340 -4.939 1.00 91.94 101 ASP A O 1
ATOM 817 N N . ALA A 1 102 ? 2.432 2.847 -6.678 1.00 91.81 102 ALA A N 1
ATOM 818 C CA . ALA A 1 102 ? 3.540 3.687 -6.240 1.00 91.81 102 ALA A CA 1
ATOM 819 C C . ALA A 1 102 ? 3.186 5.188 -6.171 1.00 91.81 102 ALA A C 1
ATOM 821 O O . ALA A 1 102 ? 3.819 5.943 -5.431 1.00 91.81 102 ALA A O 1
ATOM 822 N N . ASP A 1 103 ? 2.176 5.620 -6.923 1.00 90.75 103 ASP A N 1
ATOM 823 C CA . ASP A 1 103 ? 1.688 6.998 -6.975 1.00 90.75 103 ASP A CA 1
ATOM 824 C C . ASP A 1 103 ? 0.634 7.323 -5.899 1.00 90.75 103 ASP A C 1
ATOM 826 O O . ASP A 1 103 ? 0.220 8.479 -5.775 1.00 90.75 103 ASP A O 1
ATOM 830 N N . ALA A 1 104 ? 0.240 6.348 -5.072 1.00 92.31 104 ALA A N 1
ATOM 831 C CA . ALA A 1 104 ? -0.696 6.555 -3.974 1.00 92.31 104 ALA A CA 1
ATOM 832 C C . ALA A 1 104 ? 0.002 7.154 -2.738 1.00 92.31 104 ALA A C 1
ATOM 834 O O . ALA A 1 104 ? 0.946 6.587 -2.185 1.00 92.31 104 ALA A O 1
ATOM 835 N N . GLY A 1 105 ? -0.484 8.313 -2.286 1.00 93.12 105 GLY A N 1
ATOM 836 C CA . GLY A 1 105 ? 0.004 9.013 -1.095 1.00 93.12 105 GLY A CA 1
ATOM 837 C C . GLY A 1 105 ? -1.040 9.116 0.018 1.00 93.12 105 GLY A C 1
ATOM 838 O O . GLY A 1 105 ? -2.240 8.967 -0.209 1.00 93.12 105 GLY A O 1
ATOM 839 N N . VAL A 1 106 ? -0.584 9.418 1.235 1.00 95.06 106 VAL A N 1
ATOM 840 C CA . VAL A 1 106 ? -1.452 9.602 2.408 1.00 95.06 106 VAL A CA 1
ATOM 841 C C . VAL A 1 106 ? -1.835 11.071 2.548 1.00 95.06 106 VAL A C 1
ATOM 843 O O . VAL A 1 106 ? -0.981 11.925 2.775 1.00 95.06 106 VAL A O 1
ATOM 846 N N . VAL A 1 107 ? -3.136 11.360 2.451 1.00 92.44 107 VAL A N 1
ATOM 847 C CA . VAL A 1 107 ? -3.679 12.727 2.568 1.00 92.44 107 VAL A CA 1
ATOM 848 C C . VAL A 1 107 ? -4.126 13.048 3.993 1.00 92.44 107 VAL A C 1
ATOM 850 O O . VAL A 1 107 ? -3.868 14.142 4.489 1.00 92.44 107 VAL A O 1
ATOM 853 N N . ASN A 1 108 ? -4.780 12.102 4.671 1.00 92.81 108 ASN A N 1
ATOM 854 C CA . ASN A 1 108 ? -5.250 12.287 6.039 1.00 92.81 108 ASN A CA 1
ATOM 855 C C . ASN A 1 108 ? -4.646 11.217 6.956 1.00 92.81 108 ASN A C 1
ATOM 857 O O . ASN A 1 108 ? -5.146 10.091 7.004 1.00 92.81 108 ASN A O 1
ATOM 861 N N . PRO A 1 109 ? -3.590 11.553 7.714 1.00 92.50 109 PRO A N 1
ATOM 862 C CA . PRO A 1 109 ? -2.935 10.591 8.571 1.00 92.50 109 PRO A CA 1
ATOM 863 C C . PRO A 1 109 ? -3.733 10.312 9.843 1.00 92.50 109 PRO A C 1
ATOM 865 O O . PRO A 1 109 ? -3.260 9.501 10.615 1.00 92.50 109 PRO A O 1
ATOM 868 N N . ASN A 1 110 ? -4.882 10.940 10.122 1.00 93.00 110 ASN A N 1
ATOM 869 C CA . ASN A 1 110 ? -5.698 10.649 11.313 1.00 93.00 110 ASN A CA 1
ATOM 870 C C . ASN A 1 110 ? -6.667 9.470 11.128 1.00 93.00 110 ASN A C 1
ATOM 872 O O . ASN A 1 110 ? -7.512 9.241 11.993 1.00 93.00 110 ASN A O 1
ATOM 876 N N . HIS A 1 111 ? -6.513 8.697 10.053 1.00 93.69 111 HIS A N 1
ATOM 877 C CA . HIS A 1 111 ? -7.266 7.464 9.861 1.00 93.69 111 HIS A CA 1
ATOM 878 C C . HIS A 1 111 ? -6.372 6.225 9.859 1.00 93.69 111 HIS A C 1
ATOM 880 O O . HIS A 1 111 ? -5.254 6.230 9.335 1.00 93.69 111 HIS A O 1
ATOM 886 N N . CYS A 1 112 ? -6.876 5.166 10.472 1.00 94.44 112 CYS A N 1
ATOM 887 C CA . CYS A 1 112 ? -6.278 3.844 10.529 1.00 94.44 112 CYS A CA 1
ATOM 888 C C . CYS A 1 112 ? -6.869 2.951 9.432 1.00 94.44 112 CYS A C 1
ATOM 890 O O . CYS A 1 112 ? -8.047 3.065 9.101 1.00 94.44 112 CYS A O 1
ATOM 892 N N . ILE A 1 113 ? -6.065 2.034 8.892 1.00 95.44 113 ILE A N 1
ATOM 893 C CA . ILE A 1 113 ? -6.487 1.120 7.820 1.00 95.44 113 ILE A CA 1
ATOM 894 C C . ILE A 1 113 ? -7.701 0.277 8.238 1.00 95.44 113 ILE A C 1
ATOM 896 O O . ILE A 1 113 ? -8.588 0.010 7.428 1.00 95.44 113 ILE A O 1
ATOM 900 N N . GLU A 1 114 ? -7.788 -0.071 9.521 1.00 94.75 114 GLU A N 1
ATOM 901 C CA . GLU A 1 114 ? -8.889 -0.825 10.118 1.00 94.75 114 GLU A CA 1
ATOM 902 C C . GLU A 1 114 ? -10.251 -0.140 9.944 1.00 94.75 114 GLU A C 1
ATOM 904 O O . GLU A 1 114 ? -11.273 -0.819 9.930 1.00 94.75 114 GLU A O 1
ATOM 909 N N . GLU A 1 115 ? -10.303 1.183 9.762 1.00 93.94 115 GLU A N 1
ATOM 910 C CA . GLU A 1 115 ? -11.560 1.899 9.502 1.00 93.94 115 GLU A CA 1
ATOM 911 C C . GLU A 1 115 ? -12.172 1.558 8.144 1.00 93.94 115 GLU A C 1
ATOM 913 O O . GLU A 1 115 ? -13.377 1.738 7.949 1.00 93.94 115 GLU A O 1
ATOM 918 N N . TRP A 1 116 ? -11.370 1.058 7.203 1.00 93.44 116 TRP A N 1
ATOM 919 C CA . TRP A 1 116 ? -11.814 0.691 5.857 1.00 93.44 116 TRP A CA 1
ATOM 920 C C . TRP A 1 116 ? -11.920 -0.820 5.649 1.00 93.44 116 TRP A C 1
ATOM 922 O O . TRP A 1 116 ? -12.481 -1.244 4.644 1.00 93.44 116 TRP A O 1
ATOM 932 N N . ILE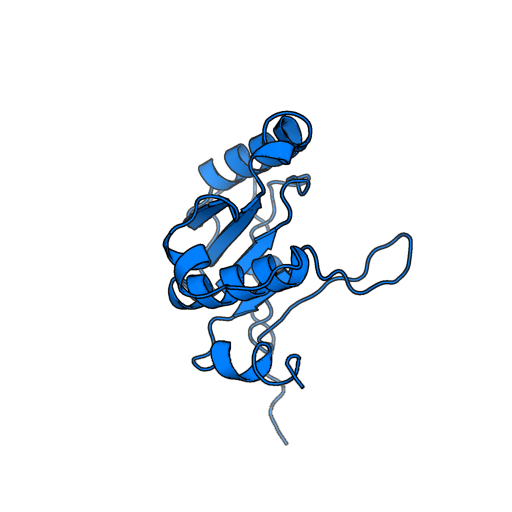 A 1 117 ? -11.465 -1.630 6.608 1.00 93.31 117 ILE A N 1
ATOM 933 C CA . ILE A 1 117 ? -11.637 -3.084 6.568 1.00 93.31 117 ILE A CA 1
ATOM 934 C C . ILE A 1 117 ? -13.098 -3.445 6.872 1.00 93.31 117 ILE A C 1
ATOM 936 O O . ILE A 1 117 ? -13.731 -2.902 7.785 1.00 93.31 117 ILE A O 1
ATOM 940 N N . ASP A 1 118 ? -13.644 -4.354 6.073 1.00 92.12 118 ASP A N 1
ATOM 941 C CA . ASP A 1 118 ? -14.941 -4.992 6.264 1.00 92.12 118 ASP A CA 1
ATOM 942 C C . ASP A 1 118 ? -14.711 -6.504 6.281 1.00 92.12 118 ASP A C 1
ATOM 944 O O . ASP A 1 118 ? -14.465 -7.121 5.251 1.00 92.12 118 ASP A O 1
ATOM 948 N N . ASP A 1 119 ? -14.771 -7.093 7.471 1.00 90.12 119 ASP A N 1
ATOM 949 C CA . ASP A 1 119 ? -14.474 -8.502 7.748 1.00 90.12 119 ASP A CA 1
ATOM 950 C C . ASP A 1 119 ? -15.509 -9.488 7.195 1.00 90.12 119 ASP A C 1
ATOM 952 O O . ASP A 1 119 ? -15.391 -10.700 7.368 1.00 90.12 119 ASP A O 1
ATOM 956 N N . ARG A 1 120 ? -16.537 -8.977 6.518 1.00 89.69 120 ARG A N 1
ATOM 957 C CA . ARG A 1 120 ? -17.591 -9.774 5.883 1.00 89.69 120 ARG A CA 1
ATOM 958 C C . ARG A 1 120 ? -17.270 -10.123 4.431 1.00 89.69 120 ARG A C 1
ATOM 960 O O . ARG A 1 120 ? -18.026 -10.878 3.822 1.00 89.69 120 ARG A O 1
ATOM 967 N N . VAL A 1 121 ? -16.211 -9.542 3.871 1.00 90.38 121 VAL A N 1
ATOM 968 C CA . VAL A 1 121 ? -15.772 -9.737 2.486 1.00 90.38 121 VAL A CA 1
ATOM 969 C C . VAL A 1 121 ? -14.264 -9.957 2.439 1.00 90.38 121 VAL A C 1
ATOM 971 O O . VAL A 1 121 ? -13.539 -9.507 3.319 1.00 90.38 121 VAL A O 1
ATOM 974 N N . ASP A 1 122 ? -13.781 -10.617 1.388 1.00 90.06 122 ASP A N 1
ATOM 975 C CA . ASP A 1 122 ? -12.349 -10.900 1.235 1.00 90.06 122 ASP A CA 1
ATOM 976 C C . ASP A 1 122 ? -11.611 -9.876 0.364 1.00 90.06 122 ASP A C 1
ATOM 978 O O . ASP A 1 122 ? -10.386 -9.796 0.414 1.00 90.06 122 ASP A O 1
ATOM 982 N N . LEU A 1 123 ? -12.336 -9.101 -0.450 1.00 92.00 123 LEU A N 1
ATOM 983 C CA . LEU A 1 123 ? -11.788 -8.042 -1.299 1.00 92.00 123 LEU A CA 1
ATOM 984 C C . LEU A 1 123 ? -12.618 -6.776 -1.160 1.00 92.00 123 LEU A C 1
ATOM 986 O O . LEU A 1 123 ? -13.847 -6.820 -1.217 1.00 92.00 123 LEU A O 1
ATOM 990 N N . ILE A 1 124 ? -11.933 -5.643 -1.060 1.00 94.00 124 ILE A N 1
ATOM 991 C CA . ILE A 1 124 ? -12.559 -4.327 -0.989 1.00 94.00 124 ILE A CA 1
ATOM 992 C C . ILE A 1 124 ? -11.894 -3.433 -2.024 1.00 94.00 124 ILE A C 1
ATOM 994 O O . ILE A 1 124 ? -10.721 -3.072 -1.905 1.00 94.00 124 ILE A O 1
ATOM 998 N N . PHE A 1 125 ? -12.681 -3.066 -3.025 1.00 94.62 125 PHE A N 1
ATOM 999 C CA . PHE A 1 125 ? -12.319 -2.091 -4.041 1.00 94.62 125 PHE A CA 1
ATOM 1000 C C . PHE A 1 125 ? -13.000 -0.753 -3.765 1.00 94.62 125 PHE A C 1
ATOM 1002 O O . PHE A 1 125 ? -13.900 -0.646 -2.929 1.00 94.62 125 PHE A O 1
ATOM 1009 N N . TYR A 1 126 ? -12.589 0.263 -4.512 1.00 91.50 126 TYR A N 1
ATOM 1010 C CA . TYR A 1 126 ? -13.242 1.562 -4.525 1.00 91.50 126 TYR A CA 1
ATOM 1011 C C . TYR A 1 126 ? -13.527 1.997 -5.961 1.00 91.50 126 TYR A C 1
ATOM 1013 O O . TYR A 1 126 ? -12.842 1.602 -6.906 1.00 91.50 126 TYR A O 1
ATOM 1021 N N . GLU A 1 127 ? -14.551 2.825 -6.111 1.00 93.19 127 GLU A N 1
ATOM 1022 C CA . GLU A 1 127 ? -14.904 3.457 -7.373 1.00 93.19 127 GLU A CA 1
ATOM 1023 C C . GLU A 1 127 ? -14.125 4.769 -7.538 1.00 93.19 127 GLU A C 1
ATOM 1025 O O . GLU A 1 127 ? -14.012 5.573 -6.606 1.00 93.19 127 GLU A O 1
ATOM 1030 N N . ARG A 1 128 ? -13.566 5.003 -8.725 1.00 88.31 128 ARG A N 1
ATOM 1031 C CA . ARG A 1 128 ? -12.882 6.256 -9.052 1.00 88.31 128 ARG A CA 1
ATOM 1032 C C . ARG A 1 128 ? -13.901 7.356 -9.330 1.00 88.31 128 ARG A C 1
ATOM 1034 O O . ARG A 1 128 ? -14.799 7.205 -10.151 1.00 88.31 128 ARG A O 1
ATOM 1041 N N . PHE A 1 129 ? -13.682 8.523 -8.731 1.00 88.62 129 PHE A N 1
ATOM 1042 C CA . PHE A 1 129 ? -14.604 9.656 -8.850 1.00 88.62 129 PHE A CA 1
ATOM 1043 C C . PHE A 1 129 ? -14.714 10.248 -10.268 1.00 88.62 129 PHE A C 1
ATOM 1045 O O . PHE A 1 129 ? -15.709 10.898 -10.567 1.00 88.62 129 PHE A O 1
ATOM 1052 N N . PHE A 1 130 ? -13.693 10.091 -11.122 1.00 87.56 130 PHE A N 1
ATOM 1053 C CA . PHE A 1 130 ? -13.628 10.783 -12.418 1.00 87.56 130 PHE A CA 1
ATOM 1054 C C . PHE A 1 130 ? -14.143 9.956 -13.603 1.00 87.56 130 PHE A C 1
ATOM 1056 O O . PHE A 1 130 ? -14.414 10.528 -14.656 1.00 87.56 130 PHE A O 1
ATOM 1063 N N . ASN A 1 131 ? -14.243 8.631 -13.464 1.00 90.50 131 ASN A N 1
ATOM 1064 C CA . ASN A 1 131 ? -14.678 7.743 -14.545 1.00 90.50 131 ASN A CA 1
ATOM 1065 C C . ASN A 1 131 ? -15.599 6.594 -14.096 1.00 90.50 131 ASN A C 1
ATOM 1067 O O . ASN A 1 131 ? -15.926 5.761 -14.936 1.00 90.50 131 ASN A O 1
ATOM 1071 N N . TRP A 1 132 ? -16.023 6.549 -12.823 1.00 90.31 132 TRP A N 1
ATOM 1072 C CA . TRP A 1 132 ? -16.934 5.525 -12.276 1.00 90.31 132 TRP A CA 1
ATOM 1073 C C . TRP A 1 132 ? -16.431 4.079 -12.434 1.00 90.31 132 TRP A C 1
ATOM 1075 O O . TRP A 1 132 ? -17.192 3.114 -12.418 1.00 90.31 132 TRP A O 1
ATOM 1085 N N . GLU A 1 133 ? -15.121 3.914 -12.611 1.00 91.62 133 GLU A N 1
ATOM 1086 C CA . GLU A 1 133 ? -14.481 2.612 -12.737 1.00 91.62 133 GLU A CA 1
ATOM 1087 C C . GLU A 1 133 ? -14.144 2.051 -11.353 1.00 91.62 133 GLU A C 1
ATOM 1089 O O . GLU A 1 133 ? -13.652 2.771 -10.478 1.00 91.62 133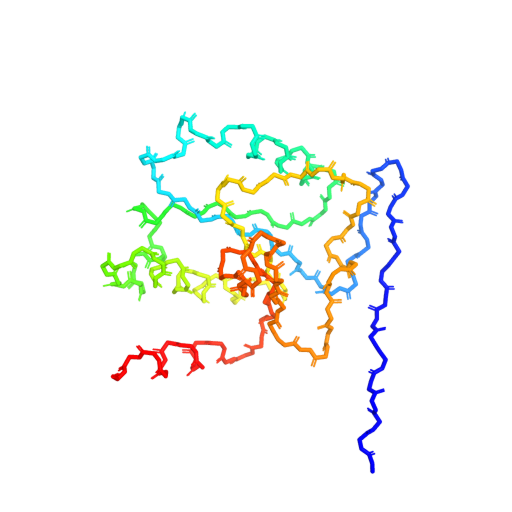 GLU A O 1
ATOM 1094 N N . VAL A 1 134 ? -14.332 0.743 -11.170 1.00 92.38 134 VAL A N 1
ATOM 1095 C CA . VAL A 1 134 ? -13.791 0.023 -10.012 1.00 92.38 134 VAL A CA 1
ATOM 1096 C C . VAL A 1 134 ? -12.272 -0.064 -10.160 1.00 92.38 134 VAL A C 1
ATOM 1098 O O . VAL A 1 134 ? -11.761 -0.759 -11.035 1.00 92.38 134 VAL A O 1
ATOM 1101 N N . ALA A 1 135 ? -11.531 0.645 -9.310 1.00 89.88 135 ALA A N 1
ATOM 1102 C CA . ALA A 1 135 ? -10.079 0.690 -9.398 1.00 89.88 135 ALA A CA 1
ATOM 1103 C C . ALA A 1 135 ? -9.449 -0.661 -9.032 1.00 89.88 135 ALA A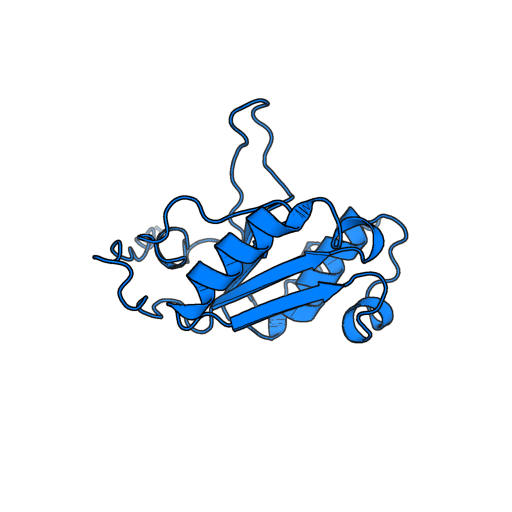 C 1
ATOM 1105 O O . ALA A 1 135 ? -9.616 -1.145 -7.918 1.00 89.88 135 ALA A O 1
ATOM 1106 N N . SER A 1 136 ? -8.622 -1.209 -9.922 1.00 88.50 136 SER A N 1
ATOM 1107 C CA . SER A 1 136 ? -7.772 -2.382 -9.647 1.00 88.50 136 SER A CA 1
ATOM 1108 C C . SER A 1 136 ? -6.390 -2.022 -9.077 1.00 88.50 136 SER A C 1
ATOM 1110 O O . SER A 1 136 ? -5.619 -2.894 -8.675 1.00 88.50 136 SER A O 1
ATOM 1112 N N . GLY A 1 137 ? -6.068 -0.725 -9.042 1.00 89.56 137 GLY A N 1
ATOM 1113 C CA . GLY A 1 137 ? -4.778 -0.203 -8.591 1.00 89.56 137 GLY A CA 1
ATOM 1114 C C . GLY A 1 137 ? -4.567 -0.318 -7.083 1.00 89.56 137 GLY A C 1
ATOM 1115 O O . GLY A 1 137 ? -3.527 -0.798 -6.632 1.00 89.56 137 GLY A O 1
ATOM 1116 N N . ASN A 1 138 ? -5.583 0.046 -6.300 1.00 93.50 138 ASN A N 1
ATOM 1117 C CA . ASN A 1 138 ? -5.510 0.016 -4.843 1.00 93.50 138 ASN A CA 1
ATOM 1118 C C . ASN A 1 138 ? -6.712 -0.731 -4.274 1.00 93.50 138 ASN A C 1
ATOM 1120 O O . ASN A 1 138 ? -7.841 -0.499 -4.700 1.00 93.50 138 ASN A O 1
ATOM 1124 N N . TYR A 1 139 ? -6.480 -1.635 -3.332 1.00 95.88 139 TYR A N 1
ATOM 1125 C CA . TYR A 1 139 ? -7.545 -2.440 -2.735 1.00 95.88 139 TYR A CA 1
ATOM 1126 C C . TYR A 1 139 ? -7.083 -3.069 -1.425 1.00 95.88 139 TYR A C 1
ATOM 1128 O O . TYR A 1 139 ? -5.884 -3.218 -1.180 1.00 95.88 139 TYR A O 1
ATOM 1136 N N . LEU A 1 140 ? -8.045 -3.443 -0.584 1.00 95.69 140 LEU A N 1
ATOM 1137 C CA . LEU A 1 140 ? -7.797 -4.292 0.577 1.00 95.69 140 LEU A CA 1
ATOM 1138 C C . LEU A 1 140 ? -8.146 -5.730 0.226 1.00 95.69 140 LEU A C 1
ATOM 1140 O O . LEU A 1 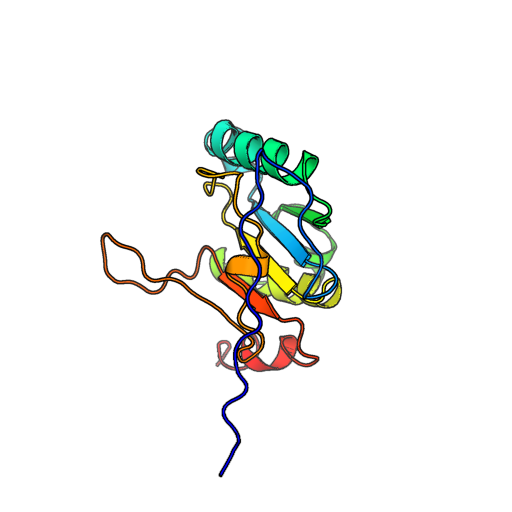140 ? -9.147 -5.992 -0.441 1.00 95.69 140 LEU A O 1
ATOM 1144 N N . VAL A 1 141 ? -7.320 -6.650 0.700 1.00 94.81 141 VAL A N 1
ATOM 1145 C CA . VAL A 1 141 ? -7.521 -8.078 0.505 1.00 94.81 141 VAL A CA 1
ATOM 1146 C C . VAL A 1 141 ? -7.223 -8.843 1.788 1.00 94.81 141 VAL A C 1
ATOM 1148 O O . VAL A 1 141 ? -6.210 -8.603 2.449 1.00 94.81 141 VAL A O 1
ATOM 1151 N N . ASN A 1 142 ? -8.125 -9.753 2.132 1.00 92.62 142 ASN A N 1
ATOM 1152 C CA . ASN A 1 142 ? -7.990 -10.696 3.228 1.00 92.62 142 ASN A CA 1
ATOM 1153 C C . ASN A 1 142 ? -7.157 -11.904 2.785 1.00 92.62 142 ASN A C 1
ATOM 1155 O O . ASN A 1 142 ? -7.344 -12.440 1.689 1.00 92.62 142 ASN A O 1
ATOM 1159 N N . ASN A 1 143 ? -6.288 -12.387 3.664 1.00 88.62 143 ASN A N 1
ATOM 1160 C CA . ASN A 1 143 ? -5.629 -13.674 3.505 1.00 88.62 143 ASN A CA 1
ATOM 1161 C C . ASN A 1 143 ? -6.576 -14.811 3.906 1.00 88.62 143 ASN A C 1
ATOM 1163 O O . ASN A 1 143 ? -6.413 -15.470 4.934 1.00 88.62 143 ASN A O 1
ATOM 1167 N N . TRP A 1 144 ? -7.586 -15.071 3.079 1.00 71.06 144 TRP A N 1
ATOM 1168 C CA . TRP A 1 144 ? -8.288 -16.344 3.168 1.00 71.06 144 TRP A CA 1
ATOM 1169 C C . TRP A 1 144 ? -7.420 -17.431 2.525 1.00 71.06 144 TRP A C 1
ATOM 1171 O O . TRP A 1 144 ? -6.873 -17.229 1.441 1.00 71.06 144 TRP A O 1
ATOM 1181 N N . LEU A 1 145 ? -7.359 -18.607 3.162 1.00 55.53 145 LEU A N 1
ATOM 1182 C CA . LEU A 1 145 ? -6.570 -19.814 2.838 1.00 55.53 145 LEU A CA 1
ATOM 1183 C C . LEU A 1 145 ? -6.654 -20.372 1.384 1.00 55.53 145 LEU A C 1
ATOM 1185 O O . LEU A 1 145 ? -6.278 -21.520 1.166 1.00 55.53 145 LEU A O 1
ATOM 1189 N N . ASN A 1 146 ? -7.155 -19.645 0.375 1.00 48.34 146 ASN A N 1
ATOM 1190 C CA . ASN A 1 146 ? -7.255 -20.094 -1.024 1.00 48.34 146 ASN A CA 1
ATOM 1191 C C . ASN A 1 146 ? -7.217 -18.966 -2.086 1.00 48.34 146 ASN A C 1
ATOM 1193 O O . ASN A 1 146 ? -7.716 -19.169 -3.195 1.00 48.34 146 ASN A O 1
ATOM 1197 N N . PHE A 1 147 ? -6.629 -17.797 -1.816 1.00 48.44 147 PHE A N 1
ATOM 1198 C CA . PHE A 1 147 ? -6.550 -16.737 -2.837 1.00 48.44 147 PHE A CA 1
ATOM 1199 C C . PHE A 1 147 ? -5.791 -17.155 -4.112 1.00 48.44 147 PHE A C 1
ATOM 1201 O O . PHE A 1 147 ? -6.176 -16.768 -5.218 1.00 48.44 147 PHE A O 1
ATOM 1208 N N . ASP A 1 148 ? -4.805 -18.049 -3.975 1.00 47.97 148 ASP A N 1
ATOM 1209 C CA . ASP A 1 148 ? -4.063 -18.654 -5.091 1.00 47.97 148 ASP A CA 1
ATOM 1210 C C . ASP A 1 148 ? -4.965 -19.370 -6.113 1.00 47.97 148 ASP A C 1
ATOM 1212 O O . ASP A 1 148 ? -4.586 -19.535 -7.271 1.00 47.97 148 ASP A O 1
ATOM 1216 N N . LYS A 1 149 ? -6.168 -19.809 -5.712 1.00 41.53 149 LYS A N 1
ATOM 1217 C CA . LYS A 1 149 ? -7.063 -20.598 -6.574 1.00 41.53 149 LYS A CA 1
ATOM 1218 C C . LYS A 1 149 ? -8.111 -19.778 -7.318 1.00 41.53 149 LYS A C 1
ATOM 1220 O O . LYS A 1 149 ? -8.602 -20.268 -8.330 1.00 41.53 149 LYS A O 1
ATOM 1225 N N . ILE A 1 150 ? -8.466 -18.584 -6.840 1.00 44.78 150 ILE A N 1
ATOM 1226 C CA . ILE A 1 150 ? -9.632 -17.849 -7.362 1.00 44.78 150 ILE A CA 1
ATOM 1227 C C . ILE A 1 150 ? -9.239 -16.926 -8.523 1.00 44.78 150 ILE A C 1
ATOM 1229 O O . ILE A 1 150 ? -9.846 -17.008 -9.584 1.00 44.78 150 ILE A O 1
ATOM 1233 N N . ILE A 1 151 ? -8.191 -16.103 -8.391 1.00 46.53 151 ILE A N 1
ATOM 1234 C CA . ILE A 1 151 ? -7.858 -15.123 -9.449 1.00 46.53 151 ILE A CA 1
ATOM 1235 C C . ILE A 1 151 ? -6.903 -15.693 -10.507 1.00 46.53 151 ILE A C 1
ATOM 1237 O O . ILE A 1 151 ? -7.062 -15.422 -11.699 1.00 46.53 151 ILE A O 1
ATOM 1241 N N . ILE A 1 152 ? -5.934 -16.520 -10.106 1.00 46.97 152 ILE A N 1
ATOM 1242 C CA . ILE A 1 152 ? -4.918 -17.031 -11.041 1.00 46.97 152 ILE A CA 1
ATOM 1243 C C . ILE A 1 152 ? -5.520 -18.072 -12.000 1.00 46.97 152 ILE A C 1
ATOM 1245 O O . ILE A 1 152 ? -5.121 -18.136 -13.157 1.00 46.97 152 ILE A O 1
ATOM 1249 N N . ASN A 1 153 ? -6.515 -18.850 -11.561 1.00 34.69 153 ASN A N 1
ATOM 1250 C CA . ASN A 1 153 ? -7.053 -19.958 -12.356 1.00 34.69 153 ASN A CA 1
ATOM 1251 C C . ASN A 1 153 ? -8.237 -19.571 -13.262 1.00 34.69 153 ASN A C 1
ATOM 1253 O O . ASN A 1 153 ? -8.428 -20.207 -14.296 1.00 34.69 153 ASN A O 1
ATOM 1257 N N . GLU A 1 154 ? -9.020 -18.542 -12.916 1.00 41.72 154 GLU A N 1
ATOM 1258 C CA . GLU A 1 154 ? -10.160 -18.114 -13.748 1.00 41.72 154 GLU A CA 1
ATOM 1259 C C . GLU A 1 154 ? -9.784 -17.091 -14.829 1.00 41.72 154 GLU A C 1
ATOM 1261 O O . GLU A 1 154 ? -10.481 -16.992 -15.834 1.00 41.72 154 GLU A O 1
ATOM 1266 N N . THR A 1 155 ? -8.645 -16.399 -14.694 1.00 40.19 155 THR A N 1
ATOM 1267 C CA . THR A 1 155 ? -8.177 -15.404 -15.685 1.00 40.19 155 THR A CA 1
ATOM 1268 C C . THR A 1 155 ? -7.172 -15.975 -16.703 1.00 40.19 155 THR A C 1
ATOM 1270 O O . THR A 1 155 ? -6.653 -15.241 -17.539 1.00 40.19 155 THR A O 1
ATOM 1273 N N . LEU A 1 156 ? -6.878 -17.282 -16.637 1.00 36.28 156 LEU A N 1
ATOM 1274 C CA . LEU A 1 156 ? -5.930 -17.993 -17.514 1.00 36.28 156 LEU A CA 1
ATOM 1275 C C . LEU A 1 156 ? -6.596 -19.114 -18.338 1.00 36.28 156 LEU A C 1
ATOM 1277 O O . LEU A 1 156 ? -6.037 -20.204 -18.486 1.00 36.28 156 LEU A O 1
ATOM 1281 N N . LYS A 1 157 ? -7.774 -18.847 -18.908 1.00 33.34 157 LYS A N 1
ATOM 1282 C CA . LYS A 1 157 ? -8.281 -19.597 -20.066 1.00 33.34 157 LYS A CA 1
ATOM 1283 C C . LYS A 1 157 ? -8.554 -18.670 -21.235 1.00 33.34 157 LYS A C 1
ATOM 1285 O O . LYS A 1 157 ? -9.156 -17.603 -20.994 1.00 33.34 157 LYS A O 1
#

Foldseek 3Di:
DPDPDDFDADDFADPLAEGDPPQWAEEEEEEAAPVCQPPQQVQQVVQVVVLVVSYPHHYHYHHLVDHPQLVVFQPDPDPLSSLVSVCVSCQVVGQKYWYAYSNHHDDDSRGDPSNQDGPVDFKAFDADPPPRDTDPHTIMGGPDPPPVPPPPPVVPD